Protein AF-A0A9E5TB68-F1 (afdb_monomer_lite)

Secondary structure (DSSP, 8-state):
-TTTT---EEEEE-SSSHHHHHHHHHHTTT-TT-EEEEE--TTS-TTTT------S-TT---

Structure (mmCIF, N/CA/C/O backbone):
data_AF-A0A9E5TB68-F1
#
_entry.id   AF-A0A9E5TB68-F1
#
loop_
_atom_site.group_PDB
_atom_site.id
_atom_site.type_symbol
_atom_site.label_atom_id
_atom_site.label_alt_id
_atom_site.label_comp_id
_atom_site.label_asym_id
_atom_site.label_entity_id
_atom_site.label_seq_id
_atom_site.pdbx_PDB_ins_code
_atom_site.Cartn_x
_atom_site.Cartn_y
_atom_site.Cartn_z
_atom_site.occupancy
_atom_site.B_iso_or_equiv
_atom_site.auth_seq_id
_atom_site.auth_comp_id
_atom_site.auth_asym_id
_atom_site.auth_atom_id
_atom_site.pdbx_PDB_model_num
ATOM 1 N N . ARG A 1 1 ? -18.315 10.673 8.972 1.00 68.75 1 ARG A N 1
ATOM 2 C CA . ARG A 1 1 ? -17.208 9.683 8.992 1.00 68.75 1 ARG A CA 1
ATOM 3 C C . ARG A 1 1 ? -17.547 8.651 7.935 1.00 68.75 1 ARG A C 1
ATOM 5 O O . ARG A 1 1 ? -18.616 8.076 8.045 1.00 68.75 1 ARG A O 1
ATOM 12 N N . ASP A 1 2 ? -16.679 8.425 6.960 1.00 94.88 2 ASP A N 1
ATOM 13 C CA . ASP A 1 2 ? -17.111 7.859 5.669 1.00 94.88 2 ASP A CA 1
ATOM 14 C C . ASP A 1 2 ? -17.440 6.367 5.715 1.00 94.88 2 ASP A C 1
ATOM 16 O O . ASP A 1 2 ? -18.385 5.918 5.083 1.00 94.88 2 ASP A O 1
ATOM 20 N N . THR A 1 3 ? -16.690 5.596 6.499 1.00 96.50 3 THR A N 1
ATOM 21 C CA . THR A 1 3 ? -16.871 4.139 6.602 1.00 96.50 3 THR A CA 1
ATOM 22 C C . THR A 1 3 ? -17.472 3.710 7.932 1.00 96.50 3 THR A C 1
ATOM 24 O O . THR A 1 3 ? -17.554 2.519 8.204 1.00 96.50 3 THR A O 1
ATOM 27 N N . GLU A 1 4 ? -17.810 4.657 8.814 1.00 95.56 4 GLU A N 1
ATOM 28 C CA . GLU A 1 4 ? -18.281 4.377 10.182 1.00 95.56 4 GLU A CA 1
ATOM 29 C C . GLU A 1 4 ? -17.359 3.434 10.990 1.00 95.56 4 GLU A C 1
ATOM 31 O O . GLU A 1 4 ? -17.792 2.791 11.939 1.00 95.56 4 GLU A O 1
ATOM 36 N N . GLY A 1 5 ? -16.074 3.331 10.623 1.00 93.94 5 GLY A N 1
ATOM 37 C CA . GLY A 1 5 ? -15.135 2.379 11.236 1.00 93.94 5 GLY A CA 1
ATOM 38 C C . GLY A 1 5 ? -15.307 0.924 10.776 1.00 93.94 5 GLY A C 1
ATOM 39 O O . GLY A 1 5 ? -14.606 0.045 11.267 1.00 93.94 5 GLY A O 1
ATOM 40 N N . LYS A 1 6 ? -16.191 0.668 9.809 1.00 96.38 6 LYS A N 1
ATOM 41 C CA . LYS A 1 6 ? -16.487 -0.660 9.257 1.00 96.38 6 LYS A CA 1
ATOM 42 C C . LYS A 1 6 ? -15.558 -1.072 8.116 1.00 96.38 6 LYS A C 1
ATOM 44 O O . LYS A 1 6 ? -15.699 -2.169 7.610 1.00 96.38 6 LYS A O 1
ATOM 49 N N . VAL A 1 7 ? -14.604 -0.232 7.707 1.00 97.38 7 VAL A N 1
ATOM 50 C CA . VAL A 1 7 ? -13.654 -0.611 6.650 1.00 97.38 7 VAL A CA 1
ATOM 51 C C . VAL A 1 7 ? -12.834 -1.834 7.072 1.00 97.38 7 VAL A C 1
ATOM 53 O O . VAL A 1 7 ? -12.283 -1.873 8.173 1.00 97.38 7 VAL A O 1
ATOM 56 N N . ASP A 1 8 ? -12.769 -2.838 6.205 1.00 98.38 8 ASP A N 1
ATOM 57 C CA . ASP A 1 8 ? -12.033 -4.082 6.456 1.00 98.38 8 ASP A CA 1
ATOM 58 C C . ASP A 1 8 ? -10.726 -4.151 5.661 1.00 98.38 8 ASP A C 1
ATOM 60 O O . ASP A 1 8 ? -9.721 -4.672 6.148 1.00 98.38 8 ASP A O 1
ATOM 64 N N . ILE A 1 9 ? -10.732 -3.619 4.435 1.00 98.69 9 ILE A N 1
ATOM 65 C CA . ILE A 1 9 ? -9.634 -3.771 3.479 1.00 98.69 9 ILE A CA 1
ATOM 66 C C . ILE A 1 9 ? -9.388 -2.451 2.742 1.00 98.69 9 ILE A C 1
ATOM 68 O O . ILE A 1 9 ? -10.330 -1.800 2.294 1.00 98.69 9 ILE A O 1
ATOM 72 N N . LEU A 1 10 ? -8.116 -2.086 2.569 1.00 98.62 10 LEU A N 1
ATOM 73 C CA . LEU A 1 10 ? -7.659 -1.109 1.578 1.00 98.62 10 LEU A CA 1
ATOM 74 C C . LEU A 1 10 ? -6.846 -1.820 0.497 1.00 98.62 10 LEU A C 1
ATOM 76 O O . LEU A 1 10 ? -5.920 -2.567 0.807 1.00 98.62 10 LEU A O 1
ATOM 80 N N . VAL A 1 11 ? -7.145 -1.515 -0.762 1.00 98.62 11 VAL A N 1
ATOM 81 C CA . VAL A 1 11 ? -6.339 -1.901 -1.924 1.00 98.62 11 VAL A CA 1
ATOM 82 C C . VAL A 1 11 ? -5.724 -0.631 -2.502 1.00 98.62 11 VAL A C 1
ATOM 84 O O . VAL A 1 11 ? -6.443 0.332 -2.762 1.00 98.62 11 VAL A O 1
ATOM 87 N N . SER A 1 12 ? -4.401 -0.593 -2.658 1.00 98.56 12 SER A N 1
ATOM 88 C CA . SER A 1 12 ? -3.694 0.612 -3.100 1.00 98.56 12 SER A CA 1
ATOM 89 C C . SER A 1 12 ? -2.514 0.262 -4.000 1.00 98.56 12 SER A C 1
ATOM 91 O O . SER A 1 12 ? -1.688 -0.586 -3.661 1.00 98.56 12 SER A O 1
ATOM 93 N N . GLY A 1 13 ? -2.443 0.932 -5.150 1.00 98.00 13 GLY A N 1
ATOM 94 C CA . GLY A 1 13 ? -1.276 0.889 -6.020 1.00 98.00 13 GLY A CA 1
ATOM 95 C C . GLY A 1 13 ? -0.058 1.525 -5.354 1.00 98.00 13 GLY A C 1
ATOM 96 O O . GLY A 1 13 ? -0.180 2.554 -4.685 1.00 98.00 13 GLY A O 1
ATOM 97 N N . VAL A 1 14 ? 1.116 0.920 -5.534 1.00 98.25 14 VAL A N 1
ATOM 98 C CA . VAL A 1 14 ? 2.350 1.360 -4.872 1.00 98.25 14 VAL A CA 1
ATOM 99 C C . VAL A 1 14 ? 3.286 2.045 -5.865 1.00 98.25 14 VAL A C 1
ATOM 101 O O . VAL A 1 14 ? 3.851 1.412 -6.751 1.00 98.25 14 VAL A O 1
ATOM 104 N N . GLY A 1 15 ? 3.436 3.361 -5.702 1.00 96.50 15 GLY A N 1
ATOM 105 C CA . GLY A 1 15 ? 4.564 4.135 -6.229 1.00 96.50 15 GLY A CA 1
ATOM 106 C C . GLY A 1 15 ? 5.605 4.330 -5.130 1.00 96.50 15 GLY A C 1
ATOM 107 O O . GLY A 1 15 ? 6.400 3.445 -4.853 1.00 96.50 15 GLY A O 1
ATOM 108 N N . THR A 1 16 ? 5.535 5.453 -4.411 1.00 97.00 16 THR A N 1
ATOM 109 C CA . THR A 1 16 ? 6.400 5.694 -3.236 1.00 97.00 16 THR A CA 1
ATOM 110 C C . THR A 1 16 ? 6.010 4.877 -1.998 1.00 97.00 16 THR A C 1
ATOM 112 O O . THR A 1 16 ? 6.781 4.794 -1.049 1.00 97.00 16 THR A O 1
ATOM 115 N N . GLY A 1 17 ? 4.789 4.332 -1.958 1.00 97.69 17 GLY A N 1
ATOM 116 C CA . GLY A 1 17 ? 4.243 3.593 -0.812 1.00 97.69 17 GLY A CA 1
ATOM 117 C C . GLY A 1 17 ? 3.653 4.447 0.316 1.00 97.69 17 GLY A C 1
ATOM 118 O O . GLY A 1 17 ? 3.020 3.901 1.217 1.00 97.69 17 GLY A O 1
ATOM 119 N N . GLY A 1 18 ? 3.759 5.779 0.252 1.00 98.50 18 GLY A N 1
ATOM 120 C CA . GLY A 1 18 ? 3.284 6.665 1.326 1.00 98.50 18 GLY A CA 1
ATOM 121 C C . GLY A 1 18 ? 1.804 6.475 1.690 1.00 98.50 18 GLY A C 1
ATOM 122 O O . GLY A 1 18 ? 1.460 6.433 2.870 1.00 98.50 18 GLY A O 1
ATOM 123 N N . THR A 1 19 ? 0.929 6.293 0.696 1.00 98.50 19 THR A N 1
ATOM 124 C CA . THR A 1 19 ? -0.512 6.096 0.922 1.00 98.50 19 THR A CA 1
ATOM 125 C C . THR A 1 19 ? -0.812 4.802 1.675 1.00 98.50 19 THR A C 1
ATOM 127 O O . THR A 1 19 ? -1.486 4.840 2.703 1.00 98.50 19 THR A O 1
ATOM 130 N N . ILE A 1 20 ? -0.314 3.657 1.192 1.00 98.56 20 ILE A N 1
ATOM 131 C CA . ILE A 1 20 ? -0.612 2.363 1.818 1.00 98.56 20 ILE A CA 1
ATOM 132 C C . ILE A 1 20 ? -0.001 2.269 3.219 1.00 98.56 20 ILE A C 1
ATOM 134 O O . ILE A 1 20 ? -0.679 1.811 4.140 1.00 98.56 20 ILE A O 1
ATOM 138 N N . THR A 1 21 ? 1.221 2.775 3.406 1.00 98.44 21 THR A N 1
ATOM 139 C CA . THR A 1 21 ? 1.903 2.786 4.705 1.00 98.44 21 THR A CA 1
ATOM 140 C C . THR A 1 21 ? 1.175 3.683 5.698 1.00 98.44 21 THR A C 1
ATOM 142 O O . THR A 1 21 ? 0.752 3.205 6.749 1.00 98.44 21 THR A O 1
ATOM 145 N N . GLY A 1 22 ? 0.933 4.951 5.349 1.00 98.62 22 GLY A N 1
ATOM 146 C CA . GLY A 1 22 ? 0.299 5.904 6.261 1.00 98.62 22 GLY A CA 1
ATOM 147 C C . GLY A 1 22 ? -1.113 5.485 6.675 1.00 98.62 22 GLY A C 1
ATOM 148 O O . GLY A 1 22 ? -1.478 5.590 7.848 1.00 98.62 22 GLY A O 1
ATOM 149 N N . VAL A 1 23 ? -1.910 4.943 5.746 1.00 98.50 23 VAL A N 1
ATOM 150 C CA . VAL A 1 23 ? -3.244 4.433 6.092 1.00 98.50 23 VAL A CA 1
ATOM 151 C C . VAL A 1 23 ? -3.144 3.183 6.968 1.00 98.50 23 VAL A C 1
ATOM 153 O O . VAL A 1 23 ? -3.828 3.108 7.991 1.00 98.50 23 VAL A O 1
ATOM 156 N N . ALA A 1 24 ? -2.290 2.214 6.620 1.00 98.56 24 ALA A N 1
ATOM 157 C CA . ALA A 1 24 ? -2.147 0.983 7.395 1.00 98.56 24 ALA A CA 1
ATOM 158 C C . ALA A 1 24 ? -1.668 1.252 8.830 1.00 98.56 24 ALA A C 1
ATOM 160 O O . ALA A 1 24 ? -2.233 0.690 9.768 1.00 98.56 24 ALA A O 1
ATOM 161 N N . GLU A 1 25 ? -0.687 2.136 9.021 1.00 98.56 25 GLU A N 1
ATOM 162 C CA . GLU A 1 25 ? -0.153 2.498 10.341 1.00 98.56 25 GLU A CA 1
ATOM 163 C C . GLU A 1 25 ? -1.208 3.104 11.269 1.00 98.56 25 GLU A C 1
ATOM 165 O O . GLU A 1 25 ? -1.200 2.848 12.475 1.00 98.56 25 GLU A O 1
ATOM 170 N N . VAL A 1 26 ? -2.127 3.909 10.729 1.00 98.06 26 VAL A N 1
ATOM 171 C CA . VAL A 1 26 ? -3.186 4.548 11.521 1.00 98.06 26 VAL A CA 1
ATOM 172 C C . VAL A 1 26 ? -4.346 3.590 11.774 1.00 98.06 26 VAL A C 1
ATOM 174 O O . VAL A 1 26 ? -4.841 3.511 12.901 1.00 98.06 26 VAL A O 1
ATOM 177 N N . ILE A 1 27 ? -4.808 2.873 10.747 1.00 98.00 27 ILE A N 1
ATOM 178 C CA . ILE A 1 27 ? -6.012 2.043 10.857 1.00 98.00 27 ILE A CA 1
ATOM 179 C C . ILE A 1 27 ? -5.735 0.760 11.640 1.00 98.00 27 ILE A C 1
ATOM 181 O O . ILE A 1 27 ? -6.538 0.426 12.508 1.00 98.00 27 ILE A O 1
ATOM 185 N N . LYS A 1 28 ? -4.583 0.099 11.453 1.00 98.19 28 LYS A N 1
ATOM 186 C CA . LYS A 1 28 ? -4.257 -1.134 12.198 1.00 98.19 28 LYS A CA 1
ATOM 187 C C . LYS A 1 28 ? -4.149 -0.922 13.710 1.00 98.19 28 LYS A C 1
ATOM 189 O O . LYS A 1 28 ? -4.451 -1.834 14.467 1.00 98.19 28 LYS A O 1
ATOM 194 N N . LYS A 1 29 ? -3.798 0.287 14.169 1.00 97.75 29 LYS A N 1
ATOM 195 C CA . LYS A 1 29 ? -3.829 0.645 15.604 1.00 97.75 29 LYS A CA 1
ATOM 196 C C . LYS A 1 29 ? -5.249 0.678 16.184 1.00 97.75 29 LYS A C 1
ATOM 198 O O . LYS A 1 29 ? -5.410 0.544 17.389 1.00 97.75 29 LYS A O 1
ATOM 203 N N . ARG A 1 30 ? -6.268 0.903 15.347 1.00 96.25 30 ARG A N 1
ATOM 204 C CA . ARG A 1 30 ? -7.688 0.984 15.741 1.00 96.25 30 ARG A CA 1
ATOM 205 C C . ARG A 1 30 ? -8.448 -0.315 15.466 1.00 96.25 30 ARG A C 1
ATOM 207 O O . ARG A 1 30 ? -9.388 -0.616 16.189 1.00 96.25 30 ARG A O 1
ATOM 214 N N . LYS A 1 31 ? -8.056 -1.036 14.414 1.00 97.69 31 LYS A N 1
ATOM 215 C CA . LYS A 1 31 ? -8.672 -2.270 13.923 1.00 97.69 31 LYS A CA 1
ATOM 216 C C . LYS A 1 31 ? -7.565 -3.239 13.469 1.00 97.69 31 LYS A C 1
ATOM 218 O O . LYS A 1 31 ? -7.173 -3.187 12.301 1.00 97.69 31 LYS A O 1
ATOM 223 N N . PRO A 1 32 ? -6.979 -4.047 14.375 1.00 97.81 32 PRO A N 1
ATOM 224 C CA . PRO A 1 32 ? -5.824 -4.903 14.072 1.00 97.81 32 PRO A CA 1
ATOM 225 C C . PRO A 1 32 ? -6.051 -5.919 12.944 1.00 97.81 32 PRO A C 1
ATOM 227 O O . PRO A 1 32 ? -5.101 -6.303 12.264 1.00 97.81 32 PRO A O 1
ATOM 230 N N . GLU A 1 33 ? -7.299 -6.323 12.714 1.00 98.06 33 GLU A N 1
ATOM 231 C CA . GLU A 1 33 ? -7.719 -7.221 11.637 1.00 98.06 33 GLU A CA 1
ATOM 232 C C . GLU A 1 33 ? -7.779 -6.550 10.253 1.00 98.06 33 GLU A C 1
ATOM 234 O O . GLU A 1 33 ? -7.953 -7.234 9.244 1.00 98.06 33 GLU A O 1
ATOM 239 N N . PHE A 1 34 ? -7.622 -5.223 10.180 1.00 98.62 34 PHE A N 1
ATOM 240 C CA . PHE A 1 34 ? -7.622 -4.480 8.923 1.00 98.62 34 PHE A CA 1
ATOM 241 C C . PHE A 1 34 ? -6.498 -4.934 7.985 1.00 98.62 34 PHE A C 1
ATOM 243 O O . PHE A 1 34 ? -5.321 -5.021 8.360 1.00 98.62 34 PHE A O 1
ATOM 250 N N . ARG A 1 35 ? -6.846 -5.148 6.713 1.00 98.62 35 ARG A N 1
ATOM 251 C CA . ARG A 1 35 ? -5.907 -5.595 5.679 1.00 98.62 35 ARG A CA 1
ATOM 252 C C . ARG A 1 35 ? -5.561 -4.456 4.727 1.00 98.62 35 ARG A C 1
ATOM 254 O O . ARG A 1 35 ? -6.435 -3.776 4.206 1.00 98.62 35 ARG A O 1
ATOM 261 N N . ALA A 1 36 ? -4.274 -4.296 4.449 1.00 98.50 36 ALA A N 1
ATOM 262 C CA . ALA A 1 36 ? -3.777 -3.408 3.405 1.00 98.50 36 ALA A CA 1
ATOM 263 C C . ALA A 1 36 ? -3.124 -4.265 2.318 1.00 98.50 36 ALA A C 1
ATOM 265 O O . ALA A 1 36 ? -2.248 -5.073 2.628 1.00 98.50 36 ALA A O 1
ATOM 266 N N . ILE A 1 37 ? -3.584 -4.120 1.077 1.00 98.56 37 ILE A N 1
ATOM 267 C CA . ILE A 1 37 ? -3.155 -4.907 -0.079 1.00 98.56 37 ILE A CA 1
ATOM 268 C C . ILE A 1 37 ? -2.448 -3.978 -1.065 1.00 98.56 37 ILE A C 1
ATOM 270 O O . ILE A 1 37 ? -3.059 -3.049 -1.600 1.00 98.56 37 ILE A O 1
ATOM 274 N N . ALA A 1 38 ? -1.159 -4.231 -1.275 1.00 98.25 38 ALA A N 1
ATOM 275 C CA . ALA A 1 38 ? -0.352 -3.543 -2.271 1.00 98.25 38 ALA A CA 1
ATOM 276 C C . ALA A 1 38 ? -0.672 -4.073 -3.673 1.00 98.25 38 ALA A C 1
ATOM 278 O O . ALA A 1 38 ? -0.838 -5.278 -3.860 1.00 98.25 38 ALA A O 1
ATOM 279 N N . VAL A 1 39 ? -0.746 -3.169 -4.647 1.00 98.25 39 VAL A N 1
ATOM 280 C CA . VAL A 1 39 ? -0.883 -3.498 -6.070 1.00 98.25 39 VAL A CA 1
ATOM 281 C C . VAL A 1 39 ? 0.333 -2.969 -6.820 1.00 98.25 39 VAL A C 1
ATOM 283 O O . VAL A 1 39 ? 0.701 -1.801 -6.668 1.00 98.25 39 VAL A O 1
ATOM 286 N N . GLU A 1 40 ? 0.922 -3.822 -7.652 1.00 98.00 40 GLU A N 1
ATOM 287 C CA . GLU A 1 40 ? 2.062 -3.504 -8.512 1.00 98.00 40 GLU A CA 1
ATOM 288 C C . GLU A 1 40 ? 1.847 -4.030 -9.945 1.00 98.00 40 GLU A C 1
ATOM 290 O O . GLU A 1 40 ? 0.991 -4.896 -10.162 1.00 98.00 40 GLU A O 1
ATOM 295 N N . PRO A 1 41 ? 2.580 -3.506 -10.944 1.00 97.81 41 PRO A N 1
ATOM 296 C CA . PRO A 1 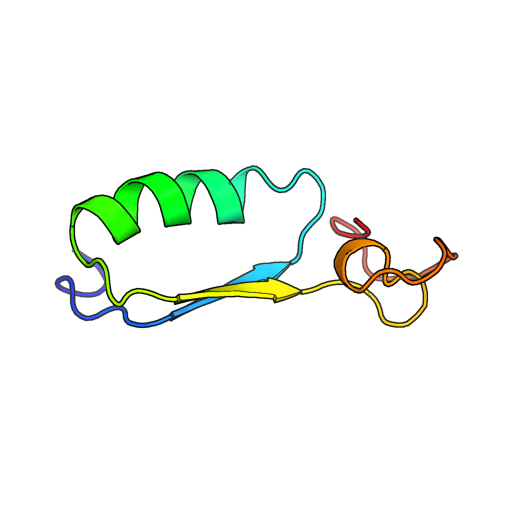41 ? 2.509 -3.990 -12.320 1.00 97.81 41 PRO A CA 1
ATOM 297 C C . PRO A 1 41 ? 3.079 -5.406 -12.470 1.00 97.81 41 PRO A C 1
ATOM 299 O O . PRO A 1 41 ? 4.169 -5.698 -11.990 1.00 97.81 41 PRO A O 1
ATOM 302 N N . THR A 1 42 ? 2.408 -6.262 -13.243 1.00 96.88 42 THR A N 1
ATOM 303 C CA . THR A 1 42 ? 2.910 -7.613 -13.557 1.00 96.88 42 THR A CA 1
ATOM 304 C C . THR A 1 42 ? 4.245 -7.594 -14.308 1.00 96.88 42 THR A C 1
ATOM 306 O O . THR A 1 42 ? 5.071 -8.475 -14.093 1.00 96.88 42 THR A O 1
ATOM 309 N N . ASP A 1 43 ? 4.478 -6.577 -15.144 1.00 96.88 43 ASP A N 1
ATOM 310 C CA . ASP A 1 43 ? 5.726 -6.416 -15.905 1.00 96.88 43 ASP A CA 1
ATOM 311 C C . ASP A 1 43 ? 6.894 -5.880 -15.051 1.00 96.88 43 ASP A C 1
ATOM 313 O O . ASP A 1 43 ? 8.028 -5.844 -15.522 1.00 96.88 43 ASP A O 1
ATOM 317 N N . SER A 1 44 ? 6.637 -5.457 -13.806 1.00 96.19 44 SER A N 1
ATOM 318 C CA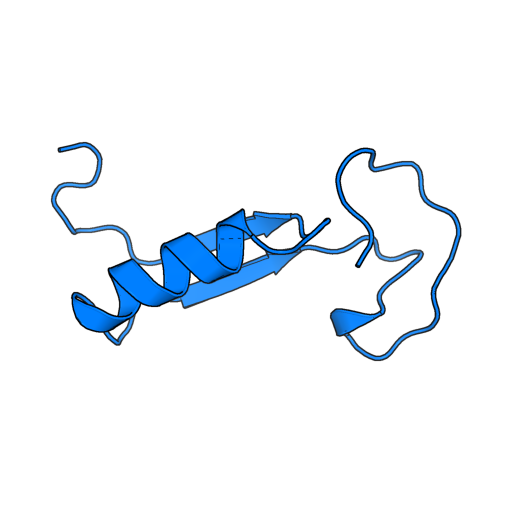 . SER A 1 44 ? 7.650 -4.979 -12.855 1.00 96.19 44 SER A CA 1
ATOM 319 C C . SER A 1 44 ? 7.279 -5.341 -11.409 1.00 96.19 44 SER A C 1
ATOM 321 O O . SER A 1 44 ? 6.987 -4.440 -10.627 1.00 96.19 44 SER A O 1
ATOM 323 N N . PRO A 1 45 ? 7.233 -6.634 -11.033 1.00 96.62 45 PRO A N 1
ATOM 324 C CA . PRO A 1 45 ? 6.649 -7.051 -9.764 1.00 96.62 45 PRO A CA 1
ATOM 325 C C . PRO A 1 45 ? 7.717 -7.169 -8.665 1.00 96.62 45 PRO A C 1
ATOM 327 O O . PRO A 1 45 ? 8.035 -8.271 -8.204 1.00 96.62 45 PRO A O 1
ATOM 330 N N . VAL A 1 46 ? 8.350 -6.053 -8.297 1.00 95.88 46 VAL A N 1
ATOM 331 C CA . VAL A 1 46 ? 9.497 -6.039 -7.372 1.00 95.88 46 VAL A CA 1
ATOM 332 C C . VAL A 1 46 ? 9.072 -6.391 -5.945 1.00 95.88 46 VAL A C 1
ATOM 334 O O . VAL A 1 46 ? 9.789 -7.128 -5.266 1.00 95.88 46 VAL A O 1
ATOM 337 N N . LEU A 1 47 ? 7.900 -5.940 -5.484 1.00 95.25 47 LEU A N 1
ATOM 338 C CA . LEU A 1 47 ? 7.375 -6.279 -4.154 1.00 95.25 47 LEU A CA 1
ATOM 339 C C . LEU A 1 47 ? 7.075 -7.775 -4.030 1.00 95.25 47 LEU A C 1
ATOM 341 O O . LEU A 1 47 ? 7.234 -8.346 -2.951 1.00 95.25 47 LEU A O 1
ATOM 345 N N . SER A 1 48 ? 6.689 -8.422 -5.130 1.00 96.88 48 SER A N 1
ATOM 346 C CA . SER A 1 48 ? 6.518 -9.876 -5.213 1.00 96.88 48 SER A CA 1
ATOM 347 C C . SER A 1 48 ? 7.835 -10.637 -5.426 1.00 96.88 48 SER A C 1
ATOM 349 O O . SER A 1 48 ? 7.813 -11.857 -5.589 1.00 96.88 48 SER A O 1
ATOM 351 N N . GLY A 1 49 ? 8.988 -9.957 -5.422 1.00 96.81 49 GLY A N 1
ATOM 352 C CA . GLY A 1 49 ? 10.316 -10.564 -5.578 1.00 96.81 49 GLY A CA 1
ATOM 353 C C . GLY A 1 49 ? 10.744 -10.819 -7.027 1.00 96.81 49 GLY A C 1
ATOM 354 O O . GLY A 1 49 ? 11.735 -11.513 -7.265 1.00 96.81 49 GLY A O 1
ATOM 355 N N . GLY A 1 50 ? 10.008 -10.287 -8.003 1.00 96.75 50 GLY A N 1
ATOM 356 C CA . GLY A 1 50 ? 10.394 -10.300 -9.407 1.00 96.75 50 GLY A CA 1
ATOM 357 C C . GLY A 1 50 ? 11.451 -9.249 -9.749 1.00 96.75 50 GLY A C 1
ATOM 358 O O . GLY A 1 50 ? 12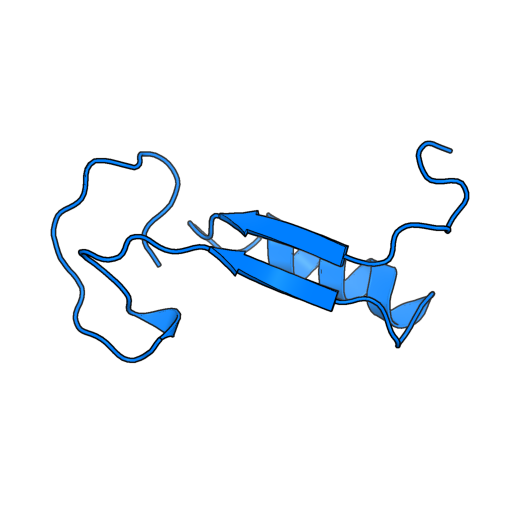.044 -8.602 -8.887 1.00 96.75 50 GLY A O 1
ATOM 359 N N . LYS A 1 51 ? 11.712 -9.088 -11.050 1.00 96.19 51 LYS A N 1
ATOM 360 C CA . LYS A 1 51 ? 12.648 -8.081 -11.566 1.00 96.19 51 LYS A CA 1
ATOM 361 C C . LYS A 1 51 ? 11.893 -6.825 -12.005 1.00 96.19 51 LYS A C 1
ATOM 363 O O . LYS A 1 51 ? 10.785 -6.960 -12.519 1.00 96.19 51 LYS A O 1
ATOM 368 N N . PRO A 1 52 ? 12.498 -5.633 -11.875 1.00 96.25 52 PRO A N 1
ATOM 369 C CA . PRO A 1 52 ? 11.911 -4.419 -12.419 1.00 96.25 52 PRO A CA 1
ATOM 370 C C . PRO A 1 52 ? 11.821 -4.496 -13.947 1.00 96.25 52 PRO A C 1
ATOM 372 O O . PRO A 1 52 ? 12.700 -5.064 -14.606 1.00 96.25 52 PRO A O 1
ATOM 375 N N . GLY A 1 53 ? 10.784 -3.885 -14.510 1.00 96.44 53 GLY A N 1
ATOM 376 C CA . GLY A 1 53 ? 10.543 -3.854 -15.949 1.00 96.44 53 GLY A CA 1
ATOM 377 C C . GLY A 1 53 ? 9.727 -2.641 -16.386 1.00 96.44 53 GLY A C 1
ATOM 378 O O . GLY A 1 53 ? 9.172 -1.898 -15.580 1.00 96.44 53 GLY A O 1
ATOM 379 N N . SER A 1 54 ? 9.697 -2.386 -17.694 1.00 96.62 54 SER A N 1
ATOM 380 C CA . SER A 1 54 ? 8.923 -1.267 -18.238 1.00 96.62 54 SER A CA 1
ATOM 381 C C . SER A 1 54 ? 7.430 -1.594 -18.223 1.00 96.62 54 SER A C 1
ATOM 383 O O . SER A 1 54 ? 7.032 -2.665 -18.670 1.00 96.62 54 SER A O 1
ATOM 385 N N . HIS A 1 55 ? 6.602 -0.656 -17.758 1.00 97.00 55 HIS A N 1
ATOM 386 C CA . HIS A 1 55 ? 5.144 -0.779 -17.749 1.00 97.00 55 HIS A CA 1
ATOM 387 C C . HIS A 1 55 ? 4.469 0.571 -18.033 1.00 97.00 55 HIS A C 1
ATOM 389 O O . HIS A 1 55 ? 5.095 1.629 -17.999 1.00 97.00 55 HIS A O 1
ATOM 395 N N . LYS A 1 56 ? 3.156 0.543 -18.298 1.00 96.62 56 LYS A N 1
ATOM 396 C CA . LYS A 1 56 ? 2.369 1.736 -18.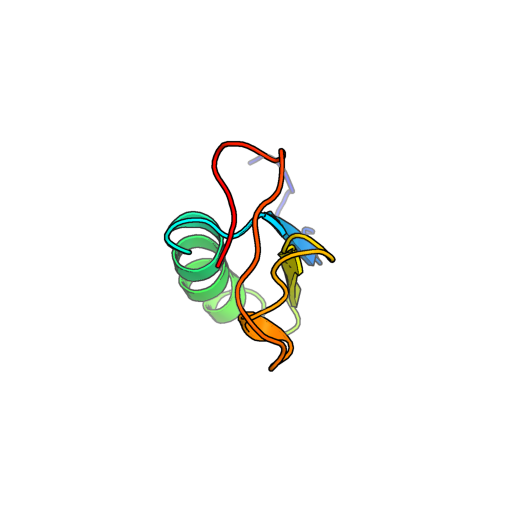682 1.00 96.62 56 LYS A CA 1
ATOM 397 C C . LYS A 1 56 ? 1.463 2.295 -17.580 1.00 96.62 56 LYS A C 1
ATOM 399 O O . LYS A 1 56 ? 0.739 3.258 -17.810 1.00 96.62 56 LYS A O 1
ATOM 404 N N . ILE A 1 57 ? 1.484 1.699 -16.389 1.00 97.44 57 ILE A N 1
ATOM 405 C CA . ILE A 1 57 ? 0.667 2.145 -15.252 1.00 97.44 57 ILE A CA 1
ATOM 406 C C . ILE A 1 57 ? 1.349 3.321 -14.534 1.00 97.44 57 ILE A C 1
ATOM 408 O O . ILE A 1 57 ? 2.122 3.128 -13.600 1.00 97.44 57 ILE A O 1
ATOM 412 N N . GLN A 1 58 ? 1.102 4.545 -15.004 1.00 97.69 58 GLN A N 1
ATOM 413 C CA . GLN A 1 58 ? 1.713 5.751 -14.440 1.00 97.69 58 GLN A CA 1
ATOM 414 C C . GLN A 1 58 ? 1.294 5.977 -12.977 1.00 97.69 58 GLN A C 1
ATOM 416 O O . GLN A 1 58 ? 0.126 5.835 -12.622 1.00 97.69 58 GLN A O 1
ATOM 421 N N . GLY A 1 59 ? 2.257 6.380 -12.143 1.00 96.62 59 GLY A N 1
ATOM 422 C CA . GLY A 1 59 ? 2.052 6.699 -10.724 1.00 96.62 59 GLY A CA 1
ATOM 423 C C . GLY A 1 59 ? 2.362 5.550 -9.758 1.00 96.62 59 GLY A C 1
ATOM 424 O O . GLY A 1 59 ? 2.487 5.796 -8.560 1.00 96.62 59 GLY A O 1
A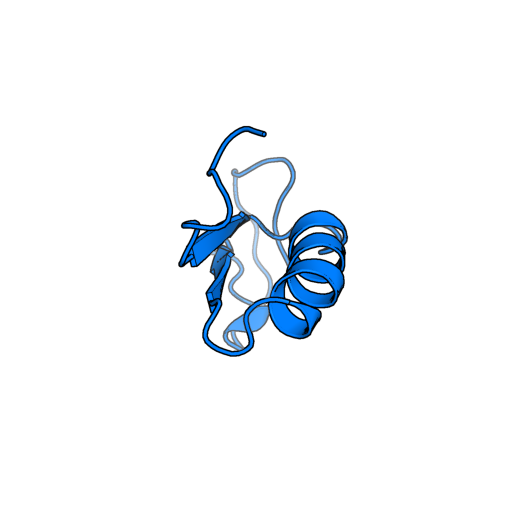TOM 425 N N . ILE A 1 60 ? 2.537 4.329 -10.267 1.00 97.56 60 ILE A N 1
ATOM 426 C CA . ILE A 1 60 ? 2.981 3.151 -9.506 1.00 97.56 60 ILE A CA 1
ATOM 427 C C . ILE A 1 60 ? 4.203 2.512 -10.177 1.00 97.56 60 ILE A C 1
ATOM 429 O O . ILE A 1 60 ? 4.637 3.007 -11.216 1.00 97.56 60 ILE A O 1
ATOM 433 N N . GLY A 1 61 ? 4.735 1.433 -9.599 1.00 78.00 61 GLY A N 1
ATOM 434 C CA . GLY A 1 61 ? 5.870 0.687 -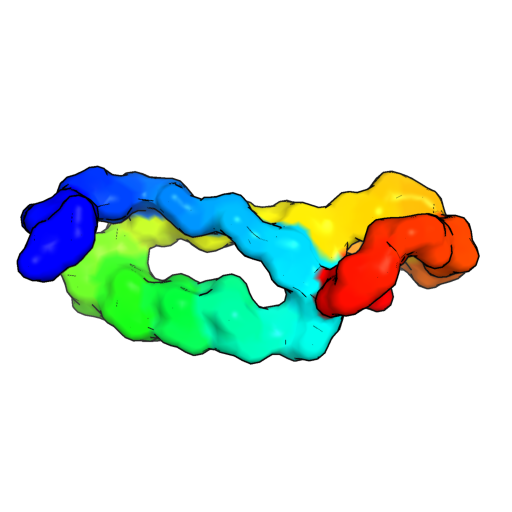10.161 1.00 78.00 61 GLY A CA 1
ATOM 435 C C . GLY A 1 61 ? 6.973 0.453 -9.141 1.00 78.00 61 GLY A C 1
ATOM 436 O O . GLY A 1 61 ? 8.126 0.782 -9.411 1.00 78.00 61 GLY A O 1
ATOM 437 N N . ALA A 1 62 ? 6.574 -0.008 -7.955 1.00 62.66 62 ALA A N 1
ATOM 438 C CA . ALA A 1 62 ? 7.491 -0.476 -6.929 1.00 62.66 62 ALA A CA 1
ATOM 439 C C . ALA A 1 62 ? 8.353 -1.630 -7.444 1.00 62.66 62 ALA A C 1
ATOM 441 O O . ALA A 1 62 ? 7.816 -2.483 -8.188 1.00 62.66 62 ALA A O 1
#

Foldseek 3Di:
DVCPLVAAEDEDEAAPCCVLVVVCVVSCVVPVNHYYHYDADPQQPVVVVDHFHDDDPPPHRD

Sequence (62 aa):
RDTEGKVDILVSGVGTGGTITGVAEVIKKRKPEFRAIAVEPTDSPVLSGGKPGSHKIQGIGA

pLDDT: mean 96.09, std 6.18, range [62.66, 98.69]

Radius of gyration: 13.5 Å; chains: 1; bounding box: 31×20×34 Å